Protein AF-A0A6B2VA95-F1 (afdb_monomer)

Solvent-accessible surface area (backbone atoms only — not comparable to full-atom values): 5183 Å² total; per-residue (Å²): 108,71,71,41,55,50,48,39,56,78,24,51,90,37,38,56,71,50,72,66,24,49,53,25,45,49,57,38,61,69,44,59,86,73,57,78,46,73,69,46,48,54,48,45,52,53,31,50,50,48,23,47,50,36,32,53,52,47,23,72,74,68,77,44,69,46,34,82,40,73,68,28,40,51,25,50,51,54,47,43,53,70,65,65,62,73,80,92,68,92,78,134

pLDDT: mean 92.25, std 13.88, range [39.03, 98.5]

Mean predicted aligned error: 4.55 Å

Secondary structure (DSSP, 8-state):
-HHHHHHHHHTGGGB---HHHHHHHHHHHHHGGG--SHHHHHHHHHHHHHHHHHHHHHHHHH---SBSSHHHHHHHHHHHHHHH--------

Foldseek 3Di:
DLVLLVLLLVQVVFFDDDPQLVVLNVQSVVLNVPCDDPVSVVSNLVSLVSNLVRLVVVCVVPVDHRGNDPSNVVSSVVSVVVVVDDDPDDDD

Sequence (92 aa):
MLPVARRLVEQREALVLDEDAEYWLDEISAVLPDCVTPTQMLSLSRYLAAAVRSLRKHEQRTAVPVASTQEAHAAYLAAAALQAEPGASPGA

Radius of gyration: 13.38 Å; Cα contacts (8 Å, |Δi|>4): 93; chains: 1; bounding box: 34×37×31 Å

Structure (mmCIF, N/CA/C/O backbone):
data_AF-A0A6B2VA95-F1
#
_entry.id   AF-A0A6B2VA95-F1
#
loop_
_atom_site.group_PDB
_atom_site.id
_atom_site.type_symbol
_atom_site.label_atom_id
_atom_site.label_alt_id
_atom_site.label_comp_id
_atom_site.label_asym_id
_atom_site.label_entity_id
_atom_site.label_seq_id
_atom_site.pdbx_PDB_ins_code
_atom_site.Cartn_x
_atom_site.Cartn_y
_atom_site.Cartn_z
_atom_site.occupancy
_atom_site.B_iso_or_equiv
_atom_site.auth_seq_id
_atom_site.auth_comp_id
_atom_site.auth_asym_id
_atom_site.auth_atom_id
_atom_site.pdbx_PDB_model_num
ATOM 1 N N . MET A 1 1 ? 11.965 3.918 -3.440 1.00 90.44 1 MET A N 1
ATOM 2 C CA . MET A 1 1 ? 10.609 3.610 -3.950 1.00 90.44 1 MET A CA 1
ATOM 3 C C . MET A 1 1 ? 10.301 2.112 -3.952 1.00 90.44 1 MET A C 1
ATOM 5 O O . MET A 1 1 ? 9.407 1.734 -3.214 1.00 90.44 1 MET A O 1
ATOM 9 N N . L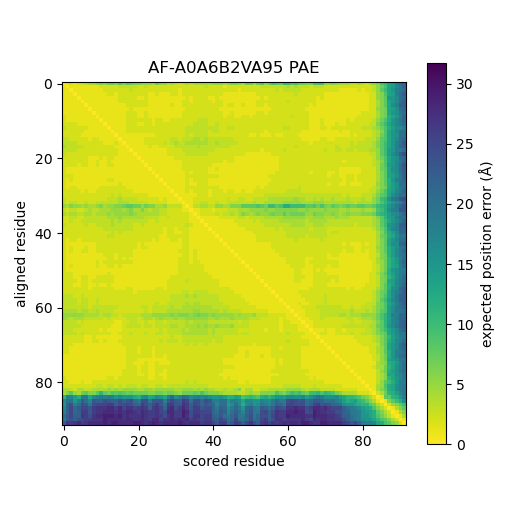EU A 1 2 ? 11.034 1.256 -4.686 1.00 95.12 2 LEU A N 1
ATOM 10 C CA . LEU A 1 2 ? 10.738 -0.194 -4.774 1.00 95.12 2 LEU A CA 1
ATOM 11 C C . LEU A 1 2 ? 10.571 -0.915 -3.422 1.00 95.12 2 LEU A C 1
ATOM 13 O O . LEU A 1 2 ? 9.544 -1.566 -3.246 1.00 95.12 2 LEU A O 1
ATOM 17 N N . PRO A 1 3 ? 11.491 -0.782 -2.441 1.00 96.88 3 PRO A N 1
ATOM 18 C CA . PRO A 1 3 ? 11.321 -1.455 -1.150 1.00 96.88 3 PRO A CA 1
A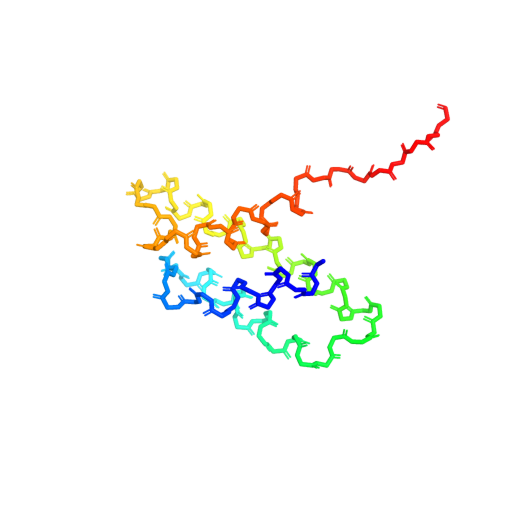TOM 19 C C . PRO A 1 3 ? 10.096 -0.962 -0.374 1.00 96.88 3 PRO A C 1
ATOM 21 O O . PRO A 1 3 ? 9.458 -1.732 0.328 1.00 96.88 3 PRO A O 1
ATOM 24 N N . VAL A 1 4 ? 9.746 0.318 -0.528 1.00 97.75 4 VAL A N 1
ATOM 25 C CA . VAL A 1 4 ? 8.586 0.923 0.138 1.00 97.75 4 VAL A CA 1
ATOM 26 C C . VAL A 1 4 ? 7.286 0.427 -0.486 1.00 97.75 4 VAL A C 1
ATOM 28 O O . VAL A 1 4 ? 6.390 0.017 0.240 1.00 97.75 4 VAL A O 1
ATOM 31 N N . ALA A 1 5 ? 7.202 0.396 -1.819 1.00 97.69 5 ALA A N 1
ATOM 32 C CA . ALA A 1 5 ? 6.045 -0.153 -2.521 1.00 97.69 5 ALA A CA 1
ATOM 33 C C . ALA A 1 5 ? 5.848 -1.64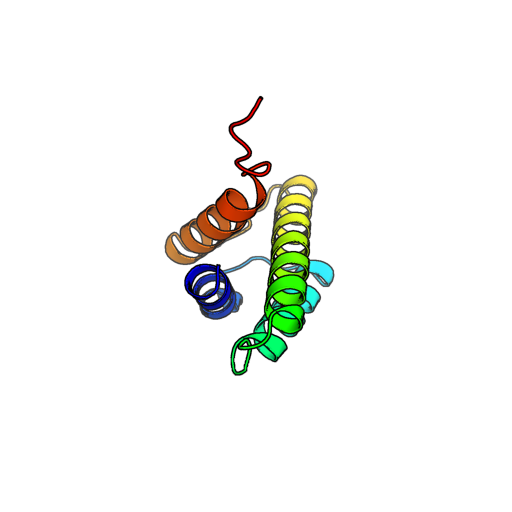6 -2.210 1.00 97.69 5 ALA A C 1
ATOM 35 O O . ALA A 1 5 ? 4.731 -2.066 -1.924 1.00 97.69 5 ALA A O 1
ATOM 36 N N . ARG A 1 6 ? 6.936 -2.429 -2.185 1.00 98.12 6 ARG A N 1
ATOM 37 C CA . ARG A 1 6 ? 6.902 -3.845 -1.795 1.00 98.12 6 ARG A CA 1
ATOM 38 C C . ARG A 1 6 ? 6.389 -4.024 -0.370 1.00 98.12 6 ARG A C 1
ATOM 40 O O . ARG A 1 6 ? 5.447 -4.776 -0.164 1.00 98.12 6 ARG A O 1
ATOM 47 N N . ARG A 1 7 ? 6.954 -3.283 0.586 1.00 98.06 7 ARG A N 1
ATOM 48 C CA . ARG A 1 7 ? 6.541 -3.354 1.991 1.00 98.06 7 ARG A CA 1
ATOM 49 C C . ARG A 1 7 ? 5.078 -2.949 2.185 1.00 98.06 7 ARG A C 1
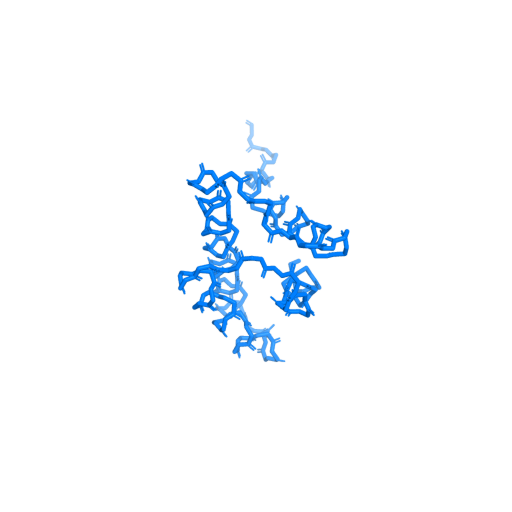ATOM 51 O O . ARG A 1 7 ? 4.409 -3.523 3.029 1.00 98.06 7 ARG A O 1
ATOM 58 N N . LEU A 1 8 ? 4.575 -1.978 1.421 1.00 98.25 8 LEU A N 1
ATOM 59 C CA . LEU A 1 8 ? 3.162 -1.597 1.468 1.00 98.25 8 LEU A CA 1
ATOM 60 C C . LEU A 1 8 ? 2.254 -2.743 0.991 1.00 98.25 8 LEU A C 1
ATOM 62 O O . LEU A 1 8 ? 1.281 -3.059 1.667 1.00 98.25 8 LEU A O 1
ATOM 66 N N . VAL A 1 9 ? 2.604 -3.396 -0.124 1.00 98.12 9 VAL A N 1
ATOM 67 C CA . VAL A 1 9 ? 1.871 -4.564 -0.651 1.00 98.12 9 VAL A CA 1
ATOM 68 C C . VAL A 1 9 ? 1.927 -5.755 0.308 1.00 98.12 9 VAL A C 1
ATOM 70 O O . VAL A 1 9 ? 0.908 -6.394 0.546 1.00 98.12 9 VAL A O 1
ATOM 73 N N . GLU A 1 10 ? 3.081 -6.028 0.919 1.00 98.38 10 GLU A N 1
ATOM 74 C CA . GLU A 1 10 ? 3.236 -7.093 1.924 1.00 98.38 10 GLU A CA 1
ATOM 75 C C . GLU A 1 10 ? 2.350 -6.884 3.163 1.00 98.38 10 GLU A C 1
ATOM 77 O O . GLU A 1 10 ? 2.073 -7.836 3.886 1.00 98.38 10 GLU A O 1
ATOM 82 N N . GLN A 1 11 ? 1.900 -5.653 3.419 1.00 98.31 11 GLN A N 1
ATOM 83 C CA . GLN A 1 11 ? 1.017 -5.313 4.536 1.00 98.31 11 GLN A CA 1
ATOM 84 C C . GLN A 1 11 ? -0.462 -5.219 4.133 1.00 98.31 11 GLN A C 1
ATOM 86 O O . GLN A 1 11 ? -1.264 -4.771 4.948 1.00 98.31 11 GLN A O 1
ATOM 91 N N . ARG A 1 12 ? -0.849 -5.643 2.917 1.00 97.50 12 ARG A N 1
ATOM 92 C CA . ARG A 1 12 ? -2.222 -5.507 2.385 1.00 97.50 12 ARG A CA 1
ATOM 93 C C . ARG A 1 12 ? -3.304 -5.955 3.370 1.00 97.50 12 ARG A C 1
ATOM 95 O O . ARG A 1 12 ? -4.278 -5.240 3.550 1.00 97.50 12 ARG A O 1
ATOM 102 N N . GLU A 1 13 ? -3.125 -7.101 4.021 1.00 97.56 13 GLU A N 1
ATOM 103 C CA . GLU A 1 13 ? -4.112 -7.670 4.955 1.00 97.56 13 GLU A CA 1
ATOM 104 C C . GLU A 1 13 ? -4.268 -6.867 6.256 1.00 97.56 13 GLU A C 1
ATOM 106 O O . GLU A 1 13 ? -5.289 -6.957 6.933 1.00 97.56 13 GLU A O 1
ATOM 111 N N . ALA A 1 14 ? -3.256 -6.075 6.612 1.00 98.00 14 ALA A N 1
ATOM 112 C CA . ALA A 1 14 ? -3.252 -5.215 7.790 1.00 98.00 14 ALA A CA 1
ATOM 113 C C . ALA A 1 14 ? -3.613 -3.753 7.461 1.00 98.00 14 ALA A C 1
ATOM 115 O O . ALA A 1 14 ? -3.588 -2.896 8.349 1.00 98.00 14 ALA A O 1
ATOM 116 N N . LEU A 1 15 ? -3.952 -3.454 6.203 1.00 97.94 15 LEU A N 1
ATOM 117 C CA . LEU A 1 15 ? -4.476 -2.160 5.781 1.00 97.94 15 LEU A CA 1
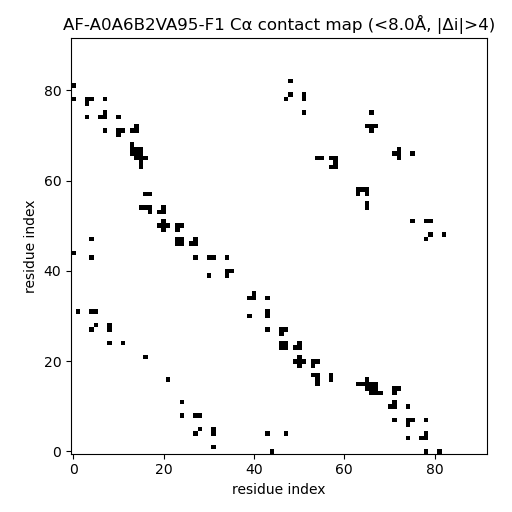ATOM 118 C C . LEU A 1 15 ? -6.005 -2.196 5.743 1.00 97.94 15 LEU A C 1
ATOM 120 O O . LEU A 1 15 ? -6.616 -3.185 5.346 1.00 97.94 15 LEU A O 1
ATOM 124 N N . VAL A 1 16 ? -6.626 -1.088 6.134 1.00 96.56 16 VAL A N 1
ATOM 125 C CA . VAL A 1 16 ? -8.066 -0.881 5.964 1.00 96.56 16 VAL A CA 1
ATOM 126 C C . VAL A 1 16 ? -8.278 -0.280 4.581 1.00 96.56 16 VAL A C 1
ATOM 128 O O . VAL A 1 16 ? -7.937 0.879 4.339 1.00 96.56 16 VAL A O 1
ATOM 131 N N . LEU A 1 17 ? -8.790 -1.094 3.661 1.00 96.00 17 LEU A N 1
ATOM 132 C CA . LEU A 1 17 ? -8.911 -0.747 2.251 1.00 96.00 17 LEU A CA 1
ATOM 133 C C . LEU A 1 17 ? -10.364 -0.430 1.880 1.00 96.00 17 LEU A C 1
ATOM 135 O O . LEU A 1 17 ? -11.303 -1.047 2.379 1.00 96.00 17 LEU A O 1
ATOM 139 N N . ASP A 1 18 ? -10.542 0.537 0.984 1.00 94.38 18 ASP A N 1
ATOM 140 C CA . ASP A 1 18 ? -11.722 0.614 0.127 1.00 94.38 18 ASP A CA 1
ATOM 141 C C . ASP A 1 18 ? -11.370 0.203 -1.305 1.00 94.38 18 ASP A C 1
ATOM 143 O O . ASP A 1 18 ? -10.206 -0.028 -1.621 1.00 94.38 18 ASP A O 1
ATOM 147 N N . GLU A 1 19 ? -12.383 0.118 -2.168 1.00 96.81 19 GLU A N 1
ATOM 148 C CA . GLU A 1 19 ? -12.253 -0.327 -3.562 1.00 96.81 19 GLU A CA 1
ATOM 149 C C . GLU A 1 19 ? -11.128 0.401 -4.319 1.00 96.81 19 GLU A C 1
ATOM 151 O O . GLU A 1 19 ? -10.328 -0.233 -5.006 1.00 96.81 19 GLU A O 1
ATOM 156 N N . ASP A 1 20 ? -11.004 1.721 -4.136 1.00 97.06 20 ASP A N 1
ATOM 157 C CA . ASP A 1 20 ? -9.937 2.504 -4.760 1.00 97.06 20 ASP A CA 1
ATOM 158 C C . ASP A 1 20 ? -8.556 2.063 -4.243 1.00 97.06 20 ASP A C 1
ATOM 160 O O . ASP A 1 20 ? -7.617 1.898 -5.025 1.00 97.06 20 ASP A O 1
ATOM 164 N N . ALA A 1 21 ? -8.394 1.911 -2.924 1.00 96.75 21 ALA A N 1
ATOM 165 C CA . ALA A 1 21 ? -7.126 1.489 -2.333 1.00 96.75 21 ALA A CA 1
ATOM 166 C C . ALA A 1 21 ? -6.754 0.048 -2.727 1.00 96.75 21 ALA A C 1
ATOM 168 O O . ALA A 1 21 ? -5.582 -0.213 -3.009 1.00 96.75 21 ALA A O 1
ATOM 169 N N . GLU A 1 22 ? -7.731 -0.862 -2.793 1.00 98.06 22 GLU A N 1
ATOM 170 C CA . GLU A 1 22 ? -7.540 -2.237 -3.272 1.00 98.06 22 GLU A CA 1
ATOM 171 C C . GLU A 1 22 ? -7.043 -2.254 -4.717 1.00 98.06 22 GLU A C 1
ATOM 173 O O . GLU A 1 22 ? -5.997 -2.844 -4.994 1.00 98.06 22 GLU A O 1
ATOM 178 N N . TYR A 1 23 ? -7.726 -1.527 -5.605 1.00 98.25 23 TYR A N 1
ATOM 179 C CA . TYR A 1 23 ? -7.367 -1.431 -7.017 1.00 98.25 23 TYR A CA 1
ATOM 180 C C . TYR A 1 23 ? -5.920 -0.960 -7.218 1.00 98.25 23 TYR A C 1
ATOM 182 O O . TYR A 1 23 ? -5.144 -1.579 -7.949 1.00 98.25 23 TYR A O 1
ATOM 190 N N . TRP A 1 24 ? -5.508 0.114 -6.536 1.00 98.44 24 TRP A N 1
ATOM 191 C CA . TRP A 1 24 ? -4.146 0.627 -6.699 1.00 98.44 24 TRP A CA 1
ATOM 192 C C . TRP A 1 24 ? -3.081 -0.304 -6.114 1.00 98.44 24 TRP A C 1
ATOM 194 O O . TRP A 1 24 ? -1.976 -0.366 -6.655 1.00 98.44 24 TRP A O 1
ATOM 204 N N . LEU A 1 25 ? -3.380 -1.035 -5.035 1.00 98.12 25 LEU A N 1
ATOM 205 C CA . LEU A 1 25 ? -2.458 -2.045 -4.505 1.00 98.12 25 LEU A CA 1
ATOM 206 C C . LEU A 1 25 ? -2.300 -3.234 -5.460 1.00 98.12 25 LEU A C 1
ATOM 208 O O . LEU A 1 25 ? -1.190 -3.767 -5.567 1.00 98.12 25 LEU A O 1
ATOM 212 N N . ASP A 1 26 ? -3.349 -3.611 -6.189 1.00 98.50 26 ASP A N 1
ATOM 213 C CA . ASP A 1 26 ? -3.268 -4.644 -7.226 1.00 98.50 26 ASP A CA 1
ATOM 214 C C . ASP A 1 26 ? -2.410 -4.177 -8.417 1.00 98.50 26 ASP A C 1
ATOM 216 O O . ASP A 1 26 ? -1.509 -4.903 -8.843 1.00 98.50 26 ASP A O 1
ATOM 220 N N . GLU A 1 27 ? -2.562 -2.929 -8.873 1.00 98.38 27 GLU A N 1
ATOM 221 C CA . GLU A 1 27 ? -1.704 -2.342 -9.920 1.00 98.38 27 GLU A CA 1
ATOM 222 C C . GLU A 1 27 ? -0.220 -2.268 -9.503 1.00 98.38 27 GLU A C 1
ATOM 224 O O . GLU A 1 27 ? 0.688 -2.550 -10.295 1.00 98.38 27 GLU A O 1
ATOM 229 N N . ILE A 1 28 ? 0.057 -1.928 -8.237 1.00 97.94 28 ILE A N 1
ATOM 230 C CA . ILE A 1 28 ? 1.420 -1.955 -7.679 1.00 97.94 28 ILE A CA 1
ATOM 231 C C . ILE A 1 28 ? 1.957 -3.391 -7.663 1.00 97.94 28 ILE A C 1
ATOM 233 O O . ILE A 1 28 ? 3.094 -3.623 -8.082 1.00 97.94 28 ILE A O 1
ATOM 237 N N . SER A 1 29 ? 1.148 -4.347 -7.202 1.00 97.56 29 SER A N 1
ATOM 238 C CA . SER A 1 29 ? 1.509 -5.769 -7.135 1.00 97.56 29 SER A CA 1
ATOM 239 C C . SER A 1 29 ? 1.826 -6.342 -8.514 1.00 97.56 29 SER A C 1
ATOM 241 O O . SER A 1 29 ? 2.773 -7.115 -8.641 1.00 97.56 29 SER A O 1
ATOM 243 N N . ALA A 1 30 ? 1.095 -5.921 -9.547 1.00 96.81 30 ALA A N 1
ATOM 244 C CA . ALA A 1 30 ? 1.312 -6.356 -10.922 1.00 96.81 30 ALA A CA 1
ATOM 245 C C . ALA A 1 30 ? 2.637 -5.840 -11.506 1.00 96.81 30 ALA A C 1
ATOM 247 O O . ALA A 1 30 ? 3.339 -6.573 -12.200 1.00 96.81 30 ALA A O 1
ATOM 248 N N . VAL A 1 31 ? 3.008 -4.588 -11.218 1.00 95.75 31 VAL A N 1
ATOM 249 C CA . VAL A 1 31 ? 4.239 -3.977 -11.754 1.00 95.75 31 VAL A CA 1
ATOM 250 C C . VAL A 1 31 ? 5.493 -4.382 -10.974 1.00 95.75 31 VAL A C 1
ATOM 252 O O . VAL A 1 31 ? 6.569 -4.478 -11.565 1.00 95.75 31 VAL A O 1
ATOM 255 N N . LEU A 1 32 ? 5.391 -4.599 -9.659 1.00 94.81 32 LEU A N 1
ATOM 256 C CA . LEU A 1 32 ? 6.538 -4.798 -8.761 1.00 94.81 32 LEU A CA 1
ATOM 257 C C . LEU A 1 32 ? 7.545 -5.897 -9.166 1.00 94.81 32 LEU A C 1
ATOM 259 O O . LEU A 1 32 ? 8.742 -5.646 -8.982 1.00 94.81 32 LEU A O 1
ATOM 263 N N . PRO A 1 33 ? 7.135 -7.088 -9.649 1.00 93.75 33 PRO A N 1
ATOM 264 C CA . PRO A 1 33 ? 8.061 -8.172 -9.986 1.00 93.75 33 PRO A CA 1
ATOM 265 C C . PRO A 1 33 ? 9.073 -7.797 -11.072 1.00 93.75 33 PRO A C 1
ATOM 267 O O . PRO A 1 33 ? 10.251 -8.115 -10.938 1.00 93.75 33 PRO A O 1
ATOM 270 N N . ASP A 1 34 ? 8.631 -7.048 -12.084 1.00 89.50 34 ASP A N 1
ATOM 271 C CA . ASP A 1 34 ? 9.406 -6.766 -13.297 1.00 89.50 34 ASP A CA 1
ATOM 272 C C . ASP A 1 34 ? 9.682 -5.274 -13.485 1.00 89.50 34 ASP A C 1
ATOM 274 O O . ASP A 1 34 ? 9.911 -4.813 -14.602 1.00 89.50 34 ASP A O 1
ATOM 278 N N . CYS A 1 35 ? 9.643 -4.486 -12.410 1.00 93.62 35 CYS A N 1
ATOM 279 C CA . CYS A 1 35 ? 9.779 -3.036 -12.484 1.00 93.62 35 CYS A CA 1
ATOM 280 C C . CYS A 1 35 ? 11.233 -2.592 -12.742 1.00 93.62 35 CYS A C 1
ATOM 282 O O . CYS A 1 35 ? 11.909 -2.074 -11.850 1.00 93.62 35 CYS A O 1
ATOM 284 N N . VAL A 1 36 ? 11.707 -2.780 -13.975 1.00 93.50 36 VAL A N 1
ATOM 285 C CA . VAL A 1 36 ? 13.105 -2.560 -14.388 1.00 93.50 36 VAL A CA 1
ATOM 286 C C . VAL A 1 36 ? 13.271 -1.438 -15.412 1.00 93.50 36 VAL A C 1
ATOM 288 O O . VAL A 1 36 ? 14.375 -0.936 -15.611 1.00 93.50 36 VAL A O 1
ATOM 291 N N . THR A 1 37 ? 12.186 -1.015 -16.062 1.00 95.19 37 THR A N 1
ATOM 292 C CA . THR A 1 37 ? 12.212 0.058 -17.065 1.00 95.19 37 THR A CA 1
ATOM 293 C C . THR A 1 37 ? 11.826 1.417 -16.468 1.00 95.19 37 THR A C 1
ATOM 295 O O . THR A 1 37 ? 11.042 1.479 -15.513 1.00 95.19 37 THR A O 1
ATOM 298 N N . PRO A 1 38 ? 12.286 2.539 -17.058 1.00 94.62 38 PRO A N 1
ATOM 299 C CA . PRO A 1 38 ? 11.860 3.879 -16.646 1.00 94.62 38 PRO A CA 1
ATOM 300 C C . PRO A 1 38 ? 10.337 4.075 -16.681 1.00 94.62 38 PRO A C 1
ATOM 302 O O . PRO A 1 38 ? 9.766 4.699 -15.788 1.00 94.62 38 PRO A O 1
ATOM 305 N N . THR A 1 39 ? 9.656 3.496 -17.674 1.00 95.19 39 THR A N 1
ATOM 306 C CA . THR A 1 39 ? 8.193 3.572 -17.803 1.00 95.19 39 THR A CA 1
ATOM 307 C C . THR A 1 39 ? 7.479 2.830 -16.675 1.00 95.19 39 THR A C 1
ATOM 309 O O . THR A 1 39 ? 6.510 3.351 -16.117 1.00 95.19 39 THR A O 1
ATOM 312 N N . GLN A 1 40 ? 7.960 1.643 -16.294 1.00 94.88 40 GLN A N 1
ATOM 313 C CA . GLN A 1 40 ? 7.418 0.912 -15.144 1.00 94.88 40 GLN A CA 1
ATOM 314 C C . GLN A 1 40 ? 7.676 1.674 -13.843 1.00 94.88 40 GLN A C 1
ATOM 316 O O . GLN A 1 40 ? 6.775 1.780 -13.019 1.00 94.88 40 GLN A O 1
ATOM 321 N N . MET A 1 41 ? 8.851 2.290 -13.690 1.00 95.62 41 MET A N 1
ATOM 322 C CA . MET A 1 41 ? 9.163 3.111 -12.518 1.00 95.62 41 MET A CA 1
ATOM 323 C C . MET A 1 41 ? 8.251 4.326 -12.374 1.00 95.62 41 MET A C 1
ATOM 325 O O . MET A 1 41 ? 7.762 4.613 -11.279 1.00 95.62 41 MET A O 1
ATOM 329 N N . LEU A 1 42 ? 7.970 5.008 -13.482 1.00 95.31 42 LEU A N 1
ATOM 330 C CA . LEU A 1 42 ? 7.019 6.111 -13.504 1.00 95.31 42 LEU A CA 1
ATOM 331 C C . LEU A 1 42 ? 5.588 5.637 -13.201 1.00 95.31 42 LEU A C 1
ATOM 333 O O . LEU A 1 42 ? 4.846 6.318 -12.493 1.00 95.31 42 LEU A O 1
ATOM 337 N N . SER A 1 43 ? 5.195 4.471 -13.715 1.00 95.75 43 SER A N 1
ATOM 338 C CA . SER A 1 43 ? 3.881 3.876 -13.434 1.00 95.75 43 SER A CA 1
ATOM 339 C C . SER A 1 43 ? 3.754 3.500 -11.958 1.00 95.75 43 SER A C 1
ATOM 341 O O . SER A 1 43 ? 2.805 3.929 -11.309 1.00 95.75 43 SER A O 1
ATOM 343 N N . LEU A 1 44 ? 4.769 2.845 -11.387 1.00 96.88 44 LEU A N 1
ATOM 344 C CA . LEU A 1 44 ? 4.837 2.515 -9.965 1.00 96.88 44 LEU A CA 1
ATOM 345 C C . LEU A 1 44 ? 4.715 3.760 -9.080 1.00 96.88 44 LEU A C 1
ATOM 347 O O . LEU A 1 44 ? 3.974 3.742 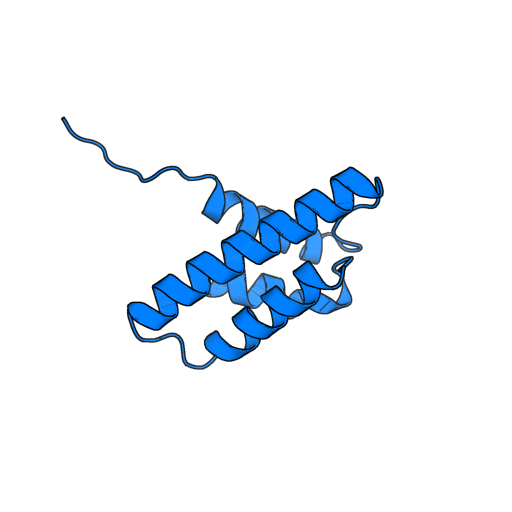-8.103 1.00 96.88 44 LEU A O 1
ATOM 351 N N . SER A 1 45 ? 5.410 4.848 -9.426 1.00 96.38 45 SER A N 1
ATOM 352 C CA . SER A 1 45 ? 5.296 6.121 -8.705 1.00 96.38 45 SER A CA 1
ATOM 353 C C . SER A 1 45 ? 3.859 6.650 -8.719 1.00 96.38 45 SER A C 1
ATOM 355 O O . SER A 1 45 ? 3.334 7.023 -7.670 1.00 96.38 45 SER A O 1
ATOM 357 N N . ARG A 1 46 ? 3.194 6.626 -9.882 1.00 97.25 46 ARG A N 1
ATOM 358 C CA . ARG A 1 46 ? 1.798 7.069 -10.020 1.00 97.25 46 ARG A CA 1
ATOM 359 C C . ARG A 1 46 ? 0.826 6.197 -9.232 1.00 97.25 46 ARG A C 1
ATOM 361 O O . ARG A 1 46 ? -0.049 6.742 -8.560 1.00 97.25 46 ARG A O 1
ATOM 368 N N . TYR A 1 47 ? 0.991 4.880 -9.286 1.00 98.12 47 TYR A N 1
ATOM 369 C CA . TYR A 1 47 ? 0.139 3.940 -8.559 1.00 98.12 47 TYR A CA 1
ATOM 370 C C . TYR A 1 47 ? 0.333 4.068 -7.048 1.00 98.12 47 TYR A C 1
ATOM 372 O O . TYR A 1 47 ? -0.646 4.152 -6.313 1.00 98.12 47 TYR A O 1
ATOM 380 N N . LEU A 1 48 ? 1.578 4.213 -6.584 1.00 98.00 48 LEU A N 1
ATOM 381 C CA . LEU A 1 48 ? 1.883 4.453 -5.173 1.00 98.00 48 LEU A CA 1
ATOM 382 C C . LEU A 1 48 ? 1.266 5.765 -4.670 1.00 98.00 48 LEU A C 1
ATOM 384 O O . LEU A 1 48 ? 0.667 5.791 -3.595 1.00 98.00 48 LEU A O 1
ATOM 388 N N . ALA A 1 49 ? 1.351 6.841 -5.458 1.00 97.94 49 ALA A N 1
ATOM 389 C CA . ALA A 1 49 ? 0.699 8.108 -5.135 1.00 97.94 49 ALA A CA 1
ATOM 390 C C . ALA A 1 49 ? -0.826 7.967 -5.036 1.00 97.94 49 ALA A C 1
ATOM 392 O O . ALA A 1 49 ? -1.454 8.558 -4.156 1.00 97.94 49 ALA A O 1
ATOM 393 N N . ALA A 1 50 ? -1.431 7.198 -5.942 1.00 98.25 50 ALA A N 1
ATOM 394 C CA . ALA A 1 50 ? -2.865 6.958 -5.944 1.00 98.25 50 ALA A CA 1
ATOM 395 C C . ALA A 1 50 ? -3.309 6.124 -4.733 1.00 98.25 50 ALA A C 1
ATOM 397 O O . ALA A 1 50 ? -4.203 6.571 -4.017 1.00 98.25 50 ALA A O 1
ATOM 398 N N . ALA A 1 51 ? -2.614 5.025 -4.424 1.00 98.19 51 ALA A N 1
ATOM 399 C CA . ALA A 1 51 ? -2.876 4.197 -3.245 1.00 98.19 51 ALA A CA 1
ATOM 400 C C . ALA A 1 51 ? -2.819 5.011 -1.941 1.00 98.19 51 ALA A C 1
ATOM 402 O O . ALA A 1 51 ? -3.756 4.977 -1.145 1.00 98.19 51 ALA A O 1
ATOM 403 N N . VAL A 1 52 ? -1.762 5.813 -1.744 1.00 97.94 52 VAL A N 1
ATOM 404 C CA . VAL A 1 52 ? -1.618 6.677 -0.556 1.00 97.94 52 VAL A CA 1
ATOM 405 C C . VAL A 1 52 ? -2.774 7.671 -0.444 1.00 97.94 52 VAL A C 1
ATOM 407 O O . VAL A 1 52 ? -3.302 7.884 0.648 1.00 97.94 52 VAL A O 1
ATOM 410 N N . ARG A 1 53 ? -3.183 8.292 -1.558 1.00 97.94 53 ARG A N 1
ATOM 411 C CA . ARG A 1 53 ? -4.316 9.229 -1.553 1.00 97.94 53 ARG A CA 1
ATOM 412 C C . ARG A 1 53 ? -5.626 8.536 -1.197 1.00 97.94 53 ARG A C 1
ATOM 414 O O . ARG A 1 53 ? -6.380 9.107 -0.412 1.00 97.94 53 ARG A O 1
ATOM 421 N N . SER A 1 54 ? -5.889 7.348 -1.739 1.00 97.81 54 SER A N 1
ATOM 422 C CA . SER A 1 54 ? -7.104 6.582 -1.439 1.00 97.81 54 SER A CA 1
ATOM 423 C C . SER A 1 54 ? -7.159 6.176 0.032 1.00 97.81 54 SER A C 1
ATOM 425 O O . SER A 1 54 ? -8.136 6.500 0.700 1.00 97.81 54 SER A O 1
ATOM 427 N N . LEU A 1 55 ? -6.070 5.619 0.575 1.00 97.44 55 LEU A N 1
ATOM 428 C CA . LEU A 1 55 ? -5.951 5.286 2.003 1.00 97.44 55 LEU A CA 1
ATOM 429 C C . LEU A 1 55 ? -6.209 6.509 2.895 1.00 97.44 55 LEU A C 1
ATOM 431 O O . LEU A 1 55 ? -7.054 6.478 3.788 1.00 97.44 55 LEU A O 1
ATOM 435 N N . ARG A 1 56 ? -5.543 7.634 2.609 1.00 96.94 56 ARG A N 1
ATOM 436 C CA . ARG A 1 56 ? -5.726 8.876 3.372 1.00 96.94 56 ARG A CA 1
ATOM 437 C C . ARG A 1 56 ? -7.165 9.391 3.305 1.00 96.94 56 ARG A C 1
ATOM 439 O O . ARG A 1 56 ? -7.711 9.834 4.313 1.00 96.94 56 ARG A O 1
ATOM 446 N N . LYS A 1 57 ? -7.777 9.366 2.119 1.00 96.50 57 LYS A N 1
ATOM 447 C CA . LYS A 1 57 ? -9.171 9.783 1.914 1.00 96.50 57 LYS A CA 1
ATOM 448 C C . LYS A 1 57 ? -10.135 8.864 2.667 1.00 96.50 57 LYS A C 1
ATOM 450 O O . LYS A 1 57 ? -11.125 9.353 3.210 1.00 96.50 57 LYS A O 1
ATOM 455 N N . HIS A 1 58 ? -9.849 7.565 2.705 1.00 94.75 58 HIS A N 1
ATOM 456 C CA . HIS A 1 58 ? -10.631 6.589 3.451 1.00 94.75 58 HIS A CA 1
ATOM 457 C C . HIS A 1 58 ? -10.650 6.924 4.945 1.00 94.75 58 HIS A C 1
ATOM 459 O O . HIS A 1 58 ? -11.725 7.162 5.493 1.00 94.75 58 HIS A O 1
ATOM 465 N N . GLU A 1 59 ? -9.479 7.052 5.571 1.00 95.50 59 GLU A N 1
ATOM 466 C CA . GLU A 1 59 ? -9.345 7.396 6.995 1.00 95.50 59 GLU A CA 1
ATOM 467 C C . GLU A 1 59 ? -10.003 8.737 7.336 1.00 95.50 59 GLU A C 1
ATOM 469 O O . GLU A 1 59 ? -10.721 8.842 8.327 1.00 95.50 59 GLU A O 1
ATOM 474 N N . GLN A 1 60 ? -9.854 9.753 6.481 1.00 95.62 60 GLN A N 1
ATOM 475 C CA . GLN A 1 60 ? -10.530 11.042 6.671 1.00 95.62 60 GLN A CA 1
ATOM 476 C C . GLN A 1 60 ? -12.059 10.929 6.655 1.00 95.62 60 GLN A C 1
ATOM 478 O O . GLN A 1 60 ? -12.739 11.672 7.361 1.00 95.62 60 GLN A O 1
ATOM 483 N N . ARG A 1 61 ? -12.607 10.026 5.836 1.00 96.44 61 ARG A N 1
ATOM 484 C CA . ARG A 1 61 ? -14.053 9.833 5.679 1.00 96.44 61 ARG A CA 1
ATOM 485 C C . ARG A 1 61 ? -14.654 8.991 6.800 1.00 96.44 61 ARG A C 1
ATOM 487 O O . ARG A 1 61 ? -15.800 9.228 7.173 1.00 96.44 61 ARG A O 1
ATOM 494 N N . THR A 1 62 ? -13.926 7.992 7.288 1.00 94.50 62 THR A N 1
ATOM 495 C CA . THR A 1 62 ? -14.448 6.999 8.238 1.00 94.50 62 THR A CA 1
ATOM 496 C C . THR A 1 62 ? -13.984 7.233 9.672 1.00 94.50 62 THR A C 1
ATOM 498 O O . THR A 1 62 ? -14.560 6.648 10.585 1.00 94.50 62 THR A O 1
ATOM 501 N N . ALA A 1 63 ? -12.963 8.075 9.879 1.00 94.44 63 ALA A N 1
ATOM 502 C CA . ALA A 1 63 ? -12.226 8.211 11.138 1.00 94.44 63 ALA A CA 1
ATOM 503 C C . ALA A 1 63 ? -11.624 6.883 11.647 1.00 94.44 63 ALA A C 1
ATOM 505 O O . ALA A 1 63 ? -11.283 6.762 12.825 1.00 94.44 63 ALA A O 1
ATOM 506 N N . VAL A 1 64 ? -11.491 5.887 10.764 1.00 94.06 64 VAL A N 1
ATOM 507 C CA . VAL A 1 64 ? -10.850 4.603 11.052 1.00 94.06 64 VAL A CA 1
ATOM 508 C C . VAL A 1 64 ? -9.388 4.684 10.613 1.00 94.06 64 VAL A C 1
ATOM 510 O O . VAL A 1 64 ? -9.139 5.097 9.479 1.00 94.06 64 VAL A O 1
ATOM 513 N N . PRO A 1 65 ? -8.426 4.275 11.462 1.00 95.25 65 PRO A N 1
ATOM 514 C CA . PRO A 1 65 ? -7.021 4.225 11.078 1.00 95.25 65 PRO A CA 1
ATOM 515 C C . PRO A 1 65 ? -6.793 3.399 9.808 1.00 95.25 65 PRO A C 1
ATOM 517 O O . PRO A 1 65 ? -7.342 2.305 9.676 1.00 95.25 65 PRO A O 1
ATOM 520 N N . VAL A 1 66 ? -5.931 3.875 8.903 1.00 95.62 66 VAL A N 1
ATOM 521 C CA . VAL A 1 66 ? -5.605 3.159 7.644 1.00 95.62 66 VAL A CA 1
ATOM 522 C C . VAL A 1 66 ? -4.920 1.802 7.842 1.00 95.62 66 VAL A C 1
ATOM 524 O O . VAL A 1 66 ? -4.816 1.022 6.898 1.00 95.62 66 VAL A O 1
ATOM 527 N N . ALA A 1 67 ? -4.407 1.528 9.039 1.00 97.56 67 ALA A N 1
ATOM 528 C CA . ALA A 1 67 ? -3.626 0.345 9.359 1.00 97.56 67 ALA A CA 1
ATOM 529 C C . ALA A 1 67 ? -4.022 -0.214 10.728 1.00 97.56 67 ALA A C 1
ATOM 531 O O . ALA A 1 67 ? -4.175 0.538 11.692 1.00 97.56 67 ALA A O 1
ATOM 532 N N . SER A 1 68 ? -4.144 -1.538 10.818 1.00 96.94 68 SER A N 1
ATOM 533 C CA . SER A 1 68 ? -4.480 -2.259 12.053 1.00 96.94 68 SER A CA 1
ATOM 534 C C . SER A 1 68 ? -3.251 -2.702 12.853 1.00 96.94 68 SER A C 1
ATOM 536 O O . SER A 1 68 ? -3.379 -3.072 14.020 1.00 96.94 68 SER A O 1
ATOM 538 N N . THR A 1 69 ? -2.056 -2.635 12.255 1.00 98.25 69 THR A N 1
ATOM 539 C CA . THR A 1 69 ? -0.775 -2.973 12.892 1.00 98.25 69 THR A CA 1
ATOM 540 C C . THR A 1 69 ? 0.225 -1.824 12.789 1.00 98.25 69 THR A C 1
ATOM 542 O O . THR A 1 69 ? 0.125 -0.942 11.929 1.00 98.25 69 THR A O 1
ATOM 545 N N . GLN A 1 70 ? 1.234 -1.842 13.662 1.00 97.75 70 GLN A N 1
ATOM 546 C CA . GLN A 1 70 ? 2.307 -0.849 13.642 1.00 97.75 70 GLN A CA 1
ATOM 547 C C . GLN A 1 70 ? 3.154 -0.965 12.365 1.00 97.75 70 GLN A C 1
ATOM 549 O O . GLN A 1 70 ? 3.599 0.047 11.820 1.00 97.75 70 GLN A O 1
ATOM 554 N N . GLU A 1 71 ? 3.357 -2.180 11.861 1.00 98.31 71 GLU A N 1
ATOM 555 C CA . GLU A 1 71 ? 4.127 -2.470 10.654 1.00 98.31 71 GLU A CA 1
ATOM 556 C C . GLU A 1 71 ? 3.437 -1.931 9.400 1.00 98.31 71 GLU A C 1
ATOM 558 O O . GLU A 1 71 ? 4.098 -1.299 8.569 1.00 98.31 71 GLU A O 1
ATOM 563 N N . ALA A 1 72 ? 2.120 -2.125 9.294 1.00 98.38 72 ALA A N 1
ATOM 564 C CA . ALA A 1 72 ? 1.307 -1.585 8.212 1.00 98.38 72 ALA A CA 1
ATOM 565 C C . ALA A 1 72 ? 1.262 -0.057 8.265 1.00 98.38 72 ALA A C 1
ATOM 567 O O . ALA A 1 72 ? 1.457 0.607 7.244 1.00 98.38 72 ALA A O 1
ATOM 568 N N . HIS A 1 73 ? 1.123 0.514 9.464 1.00 98.25 73 HIS A N 1
ATOM 569 C CA . HIS A 1 73 ? 1.170 1.960 9.645 1.00 98.25 73 HIS A CA 1
ATOM 570 C C . HIS A 1 73 ? 2.535 2.535 9.233 1.00 98.25 73 HIS A C 1
ATOM 572 O O . HIS A 1 73 ? 2.604 3.525 8.505 1.00 98.25 73 HIS A O 1
ATOM 578 N N . ALA A 1 74 ? 3.637 1.881 9.613 1.00 98.44 74 ALA A N 1
ATOM 579 C CA . ALA A 1 74 ? 4.981 2.286 9.205 1.00 98.44 74 ALA A CA 1
ATOM 580 C C . ALA A 1 74 ? 5.193 2.182 7.683 1.00 98.44 74 ALA A C 1
ATOM 582 O O . ALA A 1 74 ? 5.834 3.055 7.092 1.00 98.44 74 ALA A O 1
ATOM 583 N N . ALA A 1 75 ? 4.650 1.145 7.037 1.00 98.44 75 ALA A N 1
ATOM 584 C CA . ALA A 1 75 ? 4.703 0.991 5.584 1.00 98.44 75 ALA A CA 1
ATOM 585 C C . ALA A 1 75 ? 3.923 2.105 4.865 1.00 98.44 75 ALA A C 1
ATOM 587 O O . ALA A 1 75 ? 4.444 2.712 3.925 1.00 98.44 75 ALA A O 1
ATOM 588 N N . TYR A 1 76 ? 2.721 2.424 5.354 1.00 98.31 76 TYR A N 1
ATOM 589 C CA . TYR A 1 76 ? 1.916 3.542 4.866 1.00 98.31 76 TYR A CA 1
ATOM 590 C C . TYR A 1 76 ? 2.644 4.883 5.014 1.00 98.31 76 TYR A C 1
ATOM 592 O O . TYR A 1 76 ? 2.760 5.622 4.037 1.00 98.31 76 TYR A O 1
ATOM 600 N N . LEU A 1 77 ? 3.198 5.186 6.192 1.00 98.06 77 LEU A N 1
ATOM 601 C CA . LEU A 1 77 ? 3.921 6.440 6.420 1.00 98.06 77 LEU A CA 1
ATOM 602 C C . LEU A 1 77 ? 5.152 6.572 5.519 1.00 98.06 77 LEU A C 1
ATOM 604 O O . LEU A 1 77 ? 5.390 7.644 4.965 1.00 98.06 77 LEU A O 1
ATOM 608 N N . ALA A 1 78 ? 5.910 5.491 5.321 1.00 98.06 78 ALA A N 1
ATOM 609 C CA . ALA A 1 78 ? 7.040 5.493 4.396 1.00 98.06 78 ALA A CA 1
ATOM 610 C C . ALA A 1 78 ? 6.590 5.759 2.949 1.00 98.06 78 ALA A C 1
ATOM 612 O O . ALA A 1 78 ? 7.237 6.523 2.230 1.00 98.06 78 ALA A O 1
ATOM 613 N N . ALA A 1 79 ? 5.471 5.163 2.521 1.00 97.75 79 ALA A N 1
ATOM 614 C CA . ALA A 1 79 ? 4.889 5.418 1.206 1.00 97.75 79 ALA A CA 1
ATOM 615 C C . ALA A 1 79 ? 4.426 6.872 1.064 1.00 97.75 79 ALA A C 1
ATOM 617 O O . ALA A 1 79 ? 4.727 7.501 0.050 1.00 97.75 79 ALA A O 1
ATOM 618 N N . ALA A 1 80 ? 3.765 7.418 2.085 1.00 97.12 80 ALA A N 1
ATOM 619 C CA . ALA A 1 80 ? 3.296 8.797 2.108 1.00 97.12 80 ALA A CA 1
ATOM 620 C C . ALA A 1 80 ? 4.449 9.809 2.087 1.00 97.12 80 ALA A C 1
ATOM 622 O O . ALA A 1 80 ? 4.391 10.776 1.329 1.00 97.12 80 ALA A O 1
ATOM 623 N N . ALA A 1 81 ? 5.522 9.558 2.842 1.00 96.56 81 ALA A N 1
ATOM 624 C CA . ALA A 1 81 ? 6.713 10.405 2.855 1.00 96.56 81 ALA A CA 1
ATOM 625 C C . ALA A 1 81 ? 7.356 10.512 1.462 1.00 96.56 81 ALA A C 1
ATOM 627 O O . ALA A 1 81 ? 7.708 11.607 1.036 1.00 96.56 81 ALA A O 1
ATOM 628 N N . LEU A 1 82 ? 7.415 9.411 0.700 1.00 93.88 82 LEU A N 1
ATOM 629 C CA . LEU A 1 82 ? 7.916 9.440 -0.682 1.00 93.88 82 LEU A CA 1
ATOM 630 C C . LEU A 1 82 ? 7.087 10.325 -1.626 1.00 93.88 82 LEU A C 1
ATOM 632 O O . LEU A 1 82 ? 7.611 10.743 -2.653 1.00 93.88 82 LEU A O 1
ATOM 636 N N . GLN A 1 83 ? 5.811 10.575 -1.316 1.00 89.31 83 GLN A N 1
ATOM 637 C CA . GLN A 1 83 ? 4.936 11.444 -2.117 1.00 89.31 83 GLN A CA 1
ATOM 638 C C . GLN A 1 83 ? 4.916 12.891 -1.618 1.00 89.31 83 GLN A C 1
ATOM 640 O O . GLN A 1 83 ? 4.392 13.766 -2.304 1.00 89.31 83 GLN A O 1
ATOM 645 N N . ALA A 1 84 ? 5.422 13.129 -0.407 1.00 81.12 84 ALA A N 1
ATOM 646 C CA . ALA A 1 84 ? 5.441 14.442 0.218 1.00 81.12 84 ALA A CA 1
ATOM 647 C C . ALA A 1 84 ? 6.643 15.287 -0.220 1.00 81.12 84 ALA A C 1
ATOM 649 O O . ALA A 1 84 ? 6.576 16.500 -0.072 1.00 81.12 84 ALA A O 1
ATOM 650 N N . GLU A 1 85 ? 7.698 14.675 -0.769 1.00 62.03 85 GLU A N 1
ATOM 651 C CA . GLU A 1 85 ? 8.853 15.377 -1.337 1.00 62.03 85 GLU A CA 1
ATOM 652 C C . GLU A 1 85 ? 8.451 16.099 -2.640 1.00 62.03 85 GLU A C 1
ATOM 654 O O . GLU A 1 85 ? 8.246 15.447 -3.672 1.00 62.03 85 GLU A O 1
ATOM 659 N N . PRO A 1 86 ? 8.351 17.442 -2.650 1.00 50.38 86 PRO A N 1
ATOM 660 C CA . PRO A 1 86 ? 8.354 18.181 -3.899 1.00 50.38 86 PRO A CA 1
ATOM 661 C C . PRO A 1 86 ? 9.788 18.143 -4.430 1.00 50.38 86 PRO A C 1
ATOM 663 O O . PRO A 1 86 ? 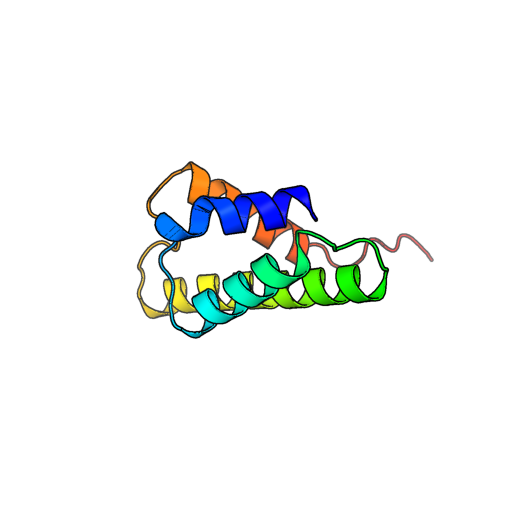10.726 18.335 -3.664 1.00 50.38 86 PRO A O 1
ATOM 666 N N . GLY A 1 87 ? 9.962 17.867 -5.725 1.00 49.97 87 GLY A N 1
ATOM 667 C CA . GLY A 1 87 ? 11.266 17.654 -6.353 1.00 49.97 87 GLY A CA 1
ATOM 668 C C . GLY A 1 87 ? 12.402 18.480 -5.744 1.00 49.97 87 GLY A C 1
ATOM 669 O O . GLY A 1 87 ? 12.379 19.709 -5.786 1.00 49.97 87 GLY A O 1
ATOM 670 N N . ALA A 1 88 ? 13.407 17.793 -5.201 1.00 44.16 88 ALA A N 1
ATOM 671 C CA . ALA A 1 88 ? 14.690 18.399 -4.905 1.00 44.16 88 ALA A CA 1
ATOM 672 C C . ALA A 1 88 ? 15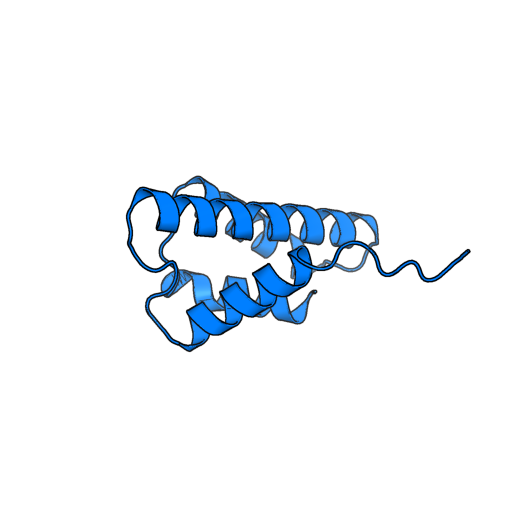.280 18.930 -6.219 1.00 44.16 88 ALA A C 1
ATOM 674 O O . ALA A 1 88 ? 15.898 18.198 -6.989 1.00 44.16 88 ALA A O 1
ATOM 675 N N . SER A 1 89 ? 15.055 20.215 -6.470 1.00 39.03 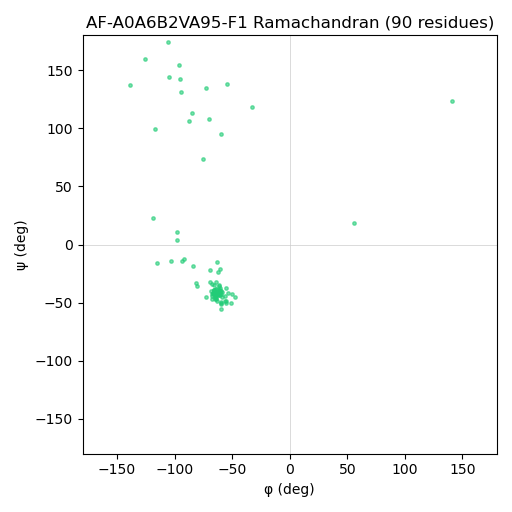89 SER A N 1
ATOM 676 C CA . SER A 1 89 ? 15.828 21.026 -7.395 1.00 39.03 89 SER A CA 1
ATOM 677 C C . SER A 1 89 ? 16.490 22.123 -6.562 1.00 39.03 89 SER A C 1
ATOM 679 O O . SER A 1 89 ? 15.826 23.098 -6.213 1.00 39.03 89 SER A O 1
ATOM 681 N N . PRO A 1 90 ? 17.773 21.985 -6.184 1.00 52.00 90 PRO A N 1
ATOM 682 C CA . PRO A 1 90 ? 18.580 23.127 -5.799 1.00 52.00 90 PRO A CA 1
ATOM 683 C C . PRO A 1 90 ? 19.163 23.747 -7.079 1.00 52.00 90 PRO A C 1
ATOM 685 O O . PRO A 1 90 ? 19.969 23.126 -7.767 1.00 52.00 90 PRO A O 1
ATOM 688 N N . GLY A 1 91 ? 18.736 24.966 -7.405 1.00 51.22 91 GLY A N 1
ATOM 689 C CA . GLY A 1 91 ? 19.265 25.783 -8.506 1.00 51.22 91 GLY A CA 1
ATOM 690 C C . GLY A 1 91 ? 18.126 26.528 -9.209 1.00 51.22 91 GLY A C 1
ATOM 691 O O . GLY A 1 91 ? 17.164 25.889 -9.625 1.00 51.22 91 GLY A O 1
ATOM 692 N N . ALA A 1 92 ? 18.125 27.854 -9.335 1.00 39.16 92 ALA A N 1
ATOM 693 C CA . ALA A 1 92 ? 19.227 28.817 -9.381 1.00 39.16 92 ALA A CA 1
ATOM 694 C C . ALA A 1 92 ? 18.961 30.070 -8.531 1.00 39.16 92 ALA A C 1
ATOM 696 O O . ALA A 1 92 ? 17.772 30.367 -8.278 1.00 39.16 92 ALA A O 1
#